Protein AF-A0A0L0VU69-F1 (afdb_monomer_lite)

Secondary structure (DSSP, 8-state):
---TTTTGGGHHHHHHHHHT---HHHHHHHHHSHHHHGGGS-HHHIIIIIHHHHHGGGG-SSHHHHHHHHHHHHHHHHHH-

Organism: NCBI:txid1165861

pLDDT: mean 85.25, std 14.08, range [46.0, 96.69]

InterPro domains:
  IPR011989 Armadillo-like helical [G3DSA:1.25.10.10] (6-81)
  IPR016024 Armadillo-type fold [SSF48371] (13-78)
  IPR051177 Catalytically Inactive Kinase-Related Protein [PTHR12984] (8-80)

Foldseek 3Di:
DDDPCVCLPCVLVVVLVQLPDPDQVSLLVCLVCCVVCVVVHALCSCQPRNVVSLVVQCPDPDPSSNVSSVVSCVSCVVSND

Structure (mmCIF, N/CA/C/O backbone):
data_AF-A0A0L0VU69-F1
#
_entry.id   AF-A0A0L0VU69-F1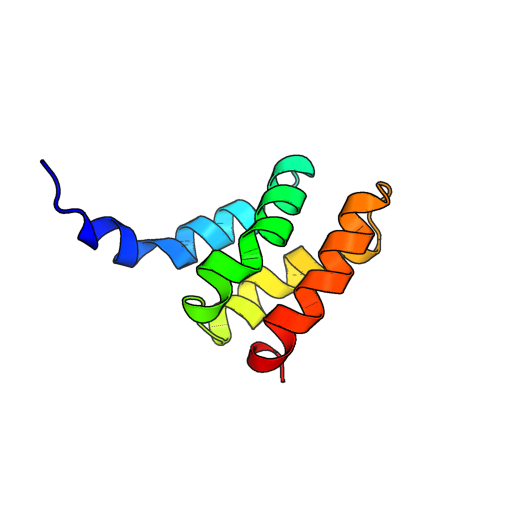
#
loop_
_atom_site.group_PDB
_atom_site.id
_atom_site.type_symbol
_atom_site.label_atom_id
_atom_site.label_alt_id
_atom_site.label_comp_id
_atom_site.label_asym_id
_atom_site.label_entity_id
_atom_site.label_seq_id
_atom_site.pdbx_PDB_ins_code
_atom_site.Cartn_x
_atom_site.Cartn_y
_atom_site.Cartn_z
_atom_site.occupancy
_atom_site.B_iso_or_equiv
_atom_site.auth_seq_id
_atom_site.auth_comp_id
_atom_site.auth_asym_id
_atom_site.auth_atom_id
_atom_site.pdbx_PDB_model_num
ATOM 1 N N . MET A 1 1 ? 10.594 10.906 29.299 1.00 46.00 1 MET A N 1
ATOM 2 C CA . MET A 1 1 ? 10.181 9.697 28.557 1.00 46.00 1 MET A CA 1
ATOM 3 C C . MET A 1 1 ? 8.733 9.908 28.157 1.00 46.00 1 MET A C 1
ATOM 5 O O . MET A 1 1 ? 7.888 9.885 29.039 1.00 46.00 1 MET A O 1
ATOM 9 N N . ALA A 1 2 ? 8.472 10.252 26.895 1.00 48.81 2 ALA A N 1
ATOM 10 C CA . ALA A 1 2 ? 7.105 10.444 26.408 1.00 48.81 2 ALA A CA 1
ATOM 11 C C . ALA A 1 2 ? 6.358 9.094 26.423 1.00 48.81 2 ALA A C 1
ATOM 13 O O . ALA A 1 2 ? 6.977 8.071 26.105 1.00 48.81 2 ALA A O 1
ATOM 14 N N . PRO A 1 3 ? 5.093 9.045 26.868 1.00 46.06 3 PRO A N 1
ATOM 15 C CA . PRO A 1 3 ? 4.349 7.804 26.984 1.00 46.06 3 PRO A CA 1
ATOM 16 C C . PRO A 1 3 ? 4.021 7.189 25.612 1.00 46.06 3 PRO A C 1
ATOM 18 O O . PRO A 1 3 ? 3.698 7.866 24.643 1.00 46.06 3 PRO A O 1
ATOM 21 N N . VAL A 1 4 ? 4.072 5.857 25.558 1.00 56.50 4 VAL A N 1
ATOM 22 C CA . VAL A 1 4 ? 3.969 5.008 24.351 1.00 56.50 4 VAL A CA 1
ATOM 23 C C . VAL A 1 4 ? 2.645 5.183 23.576 1.00 56.50 4 VAL A C 1
ATOM 25 O O . VAL A 1 4 ? 2.529 4.753 22.432 1.00 56.50 4 VAL A O 1
ATOM 28 N N . TRP A 1 5 ? 1.644 5.842 24.167 1.00 52.03 5 TRP A N 1
ATOM 29 C CA . TRP A 1 5 ? 0.327 6.045 23.560 1.00 52.03 5 TRP A CA 1
ATOM 30 C C . TRP A 1 5 ? 0.217 7.317 22.703 1.00 52.03 5 TRP A C 1
ATOM 32 O O . TRP A 1 5 ? -0.662 7.378 21.846 1.00 52.03 5 TRP A O 1
ATOM 42 N N . GLU A 1 6 ? 1.124 8.294 22.836 1.00 49.62 6 GLU A N 1
ATOM 43 C CA . GLU A 1 6 ? 1.142 9.485 21.962 1.00 49.62 6 GLU A CA 1
ATOM 44 C C . GLU A 1 6 ? 1.410 9.132 20.494 1.00 49.62 6 GLU A C 1
ATOM 46 O O . GLU A 1 6 ? 1.038 9.881 19.590 1.00 49.62 6 GLU A O 1
ATOM 51 N N . CYS A 1 7 ? 1.975 7.947 20.240 1.00 51.47 7 CYS A N 1
ATOM 52 C CA . CYS A 1 7 ? 2.133 7.422 18.895 1.00 51.47 7 CYS A CA 1
ATOM 53 C C . CYS A 1 7 ? 0.790 7.195 18.196 1.00 51.47 7 CYS A C 1
ATOM 55 O O . CYS A 1 7 ? 0.740 7.409 16.994 1.00 51.47 7 CYS A O 1
ATOM 57 N N . GLN A 1 8 ? -0.291 6.825 18.899 1.00 50.66 8 GLN A N 1
ATOM 58 C CA . GLN A 1 8 ? -1.572 6.467 18.268 1.00 50.66 8 GLN A CA 1
ATOM 59 C C . GLN A 1 8 ? -2.313 7.660 17.656 1.00 50.66 8 GLN A C 1
ATOM 61 O O . GLN A 1 8 ? -3.018 7.488 16.664 1.00 50.66 8 GLN A O 1
ATOM 66 N N . ALA A 1 9 ? -2.124 8.868 18.192 1.00 49.75 9 ALA A N 1
ATOM 67 C CA . ALA A 1 9 ? -2.915 10.034 17.801 1.00 49.75 9 ALA A CA 1
ATOM 68 C C . ALA A 1 9 ? -2.643 10.520 16.360 1.00 49.75 9 ALA A C 1
ATOM 70 O O . ALA A 1 9 ? -3.530 11.103 15.747 1.00 49.75 9 ALA A O 1
ATOM 71 N N . ASN A 1 10 ? -1.457 10.241 15.796 1.00 58.88 10 ASN A N 1
ATOM 72 C CA . ASN A 1 10 ? -1.014 10.795 14.503 1.00 58.88 10 ASN A CA 1
ATOM 73 C C . ASN A 1 10 ? -0.554 9.736 13.473 1.00 58.88 10 ASN A C 1
ATOM 75 O O . ASN A 1 10 ? -0.012 10.088 12.417 1.00 58.88 10 ASN A O 1
ATOM 79 N N . ILE A 1 11 ? -0.745 8.438 13.754 1.00 63.97 11 ILE A N 1
ATOM 80 C CA . ILE A 1 11 ? -0.410 7.338 12.824 1.00 63.97 11 ILE A CA 1
ATOM 81 C C . ILE A 1 11 ? -1.102 7.497 11.463 1.00 63.97 11 ILE A C 1
ATOM 83 O O . ILE A 1 11 ? -0.395 7.447 10.453 1.00 63.97 11 ILE A O 1
ATOM 87 N N . PRO A 1 12 ? -2.433 7.717 11.381 1.00 73.00 12 PRO A N 1
ATOM 88 C CA . PRO A 1 12 ? -3.106 7.774 10.084 1.00 73.00 12 PRO A CA 1
ATOM 89 C C . PRO A 1 12 ? -2.596 8.935 9.224 1.00 73.00 12 PRO A C 1
ATOM 91 O O . PRO A 1 12 ? -2.371 8.766 8.028 1.00 73.00 12 PRO A O 1
ATOM 94 N N . GLU A 1 13 ? -2.320 10.091 9.827 1.00 79.19 13 GLU A N 1
ATOM 95 C CA . GLU A 1 13 ? -1.835 11.269 9.104 1.00 79.19 13 GLU A CA 1
ATOM 96 C C . GLU A 1 13 ? -0.402 11.088 8.576 1.00 79.19 13 GLU A C 1
ATOM 98 O O . GLU A 1 13 ? -0.069 11.512 7.466 1.00 79.19 13 GLU A O 1
ATOM 103 N N . SER A 1 14 ? 0.445 10.403 9.346 1.00 84.38 14 SER A N 1
ATOM 104 C CA . SER A 1 14 ? 1.808 10.058 8.933 1.00 84.38 14 SER A CA 1
ATOM 105 C C . SER A 1 14 ? 1.804 9.013 7.816 1.00 84.38 14 SER A C 1
ATOM 107 O O . SER A 1 14 ? 2.509 9.179 6.822 1.00 84.38 14 SER A O 1
ATOM 109 N N . LEU A 1 15 ? 0.960 7.981 7.919 1.00 85.88 15 LEU A N 1
ATOM 110 C CA . LEU A 1 15 ? 0.800 6.963 6.878 1.00 85.88 15 LEU A CA 1
ATOM 111 C C . LEU A 1 15 ? 0.319 7.568 5.560 1.00 85.88 15 LEU A C 1
ATOM 113 O O . LEU A 1 15 ? 0.866 7.236 4.513 1.00 85.88 15 LEU A O 1
ATOM 117 N N . VAL A 1 16 ? -0.635 8.501 5.597 1.00 86.56 16 VAL A N 1
ATOM 118 C CA . VAL A 1 16 ? -1.101 9.215 4.397 1.00 86.56 16 VAL A CA 1
ATOM 119 C C . VAL A 1 16 ? 0.053 9.916 3.677 1.00 86.56 16 VAL A C 1
ATOM 121 O O . VAL A 1 16 ? 0.176 9.800 2.457 1.00 86.56 16 VAL A O 1
ATOM 124 N N . LYS A 1 17 ? 0.934 10.601 4.417 1.00 88.69 17 LYS A N 1
ATOM 125 C CA . LYS A 1 17 ? 2.111 11.268 3.834 1.00 88.69 17 LYS A CA 1
ATOM 126 C C . LYS A 1 17 ? 3.078 10.267 3.202 1.00 88.69 17 LYS A C 1
ATOM 128 O O . LYS A 1 17 ? 3.614 10.537 2.132 1.00 88.69 17 LYS A O 1
ATOM 133 N N . ILE A 1 18 ? 3.280 9.111 3.833 1.00 89.44 18 ILE A N 1
ATOM 134 C CA . ILE A 1 18 ? 4.177 8.068 3.317 1.00 89.44 18 ILE A CA 1
ATOM 135 C C . ILE A 1 18 ? 3.569 7.403 2.069 1.00 89.44 18 ILE A C 1
ATOM 137 O O . ILE A 1 18 ? 4.287 7.184 1.097 1.00 89.44 18 ILE A O 1
ATOM 141 N N . PHE A 1 19 ? 2.253 7.165 2.031 1.00 88.50 19 PHE A N 1
ATOM 142 C CA . PHE A 1 19 ? 1.553 6.656 0.840 1.00 88.50 19 PHE A CA 1
ATOM 143 C C . PHE A 1 19 ? 1.628 7.612 -0.357 1.00 88.50 19 PHE A C 1
ATOM 145 O O . PHE A 1 19 ? 1.661 7.155 -1.500 1.00 88.50 19 PHE A O 1
ATOM 152 N N . ALA A 1 20 ? 1.689 8.921 -0.104 1.00 88.12 20 ALA A N 1
ATOM 153 C CA . ALA A 1 20 ? 1.890 9.936 -1.136 1.00 88.12 20 ALA A CA 1
ATOM 154 C C . ALA A 1 20 ? 3.334 9.981 -1.677 1.00 88.12 20 ALA A C 1
ATOM 156 O O . ALA A 1 20 ? 3.593 10.652 -2.678 1.00 88.12 20 ALA A O 1
ATOM 157 N N . SER A 1 21 ? 4.284 9.279 -1.047 1.00 89.31 21 SER A N 1
ATOM 158 C CA . SER A 1 21 ? 5.661 9.206 -1.535 1.00 89.31 21 SER A CA 1
ATOM 159 C C . SER A 1 21 ? 5.729 8.493 -2.895 1.00 89.31 21 SER A C 1
ATOM 161 O O . SER A 1 21 ? 5.096 7.446 -3.085 1.00 89.31 21 SER A O 1
ATOM 163 N N . PRO A 1 22 ? 6.525 8.998 -3.857 1.00 86.31 22 PRO A N 1
ATOM 164 C CA . PRO A 1 22 ? 6.757 8.316 -5.128 1.00 86.31 22 PRO A CA 1
ATOM 165 C C . PRO A 1 22 ? 7.714 7.116 -5.002 1.00 86.31 22 PRO A C 1
ATOM 167 O O . PRO A 1 22 ? 7.894 6.381 -5.973 1.00 86.31 22 PRO A O 1
ATOM 170 N N . ASP A 1 23 ? 8.325 6.895 -3.835 1.00 92.88 23 ASP A N 1
ATOM 171 C CA . ASP A 1 23 ? 9.280 5.808 -3.623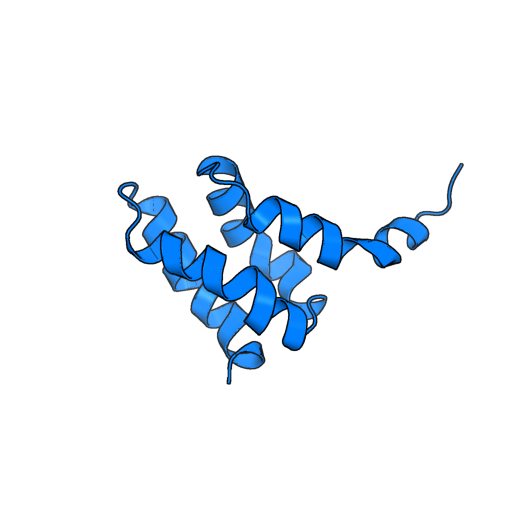 1.00 92.88 23 ASP A CA 1
ATOM 172 C C . ASP A 1 23 ? 8.605 4.427 -3.713 1.00 92.88 23 ASP A C 1
ATOM 174 O O . ASP A 1 23 ? 7.638 4.109 -3.014 1.00 92.88 23 ASP A O 1
ATOM 178 N N . ARG A 1 24 ? 9.134 3.591 -4.610 1.00 91.75 24 ARG A N 1
ATOM 179 C CA . ARG A 1 24 ? 8.599 2.260 -4.912 1.00 91.75 24 ARG A CA 1
ATOM 180 C C . ARG A 1 24 ? 8.849 1.245 -3.803 1.00 91.75 24 ARG A C 1
ATOM 182 O O . ARG A 1 24 ? 7.977 0.418 -3.550 1.00 91.75 24 ARG A O 1
ATOM 189 N N . ALA A 1 25 ? 10.009 1.302 -3.151 1.00 92.56 25 ALA A N 1
ATOM 190 C CA . ALA A 1 25 ? 10.342 0.396 -2.059 1.00 92.56 25 ALA A CA 1
ATOM 191 C C . ALA A 1 25 ? 9.467 0.696 -0.840 1.00 92.56 25 ALA A C 1
ATOM 193 O O . ALA A 1 25 ? 8.931 -0.220 -0.223 1.00 92.56 25 ALA A O 1
ATOM 194 N N . ILE A 1 26 ? 9.236 1.979 -0.552 1.00 92.19 26 ILE A N 1
ATOM 195 C CA . ILE A 1 26 ? 8.311 2.404 0.502 1.00 92.19 26 ILE A CA 1
ATOM 196 C C . ILE A 1 26 ? 6.892 1.912 0.208 1.00 92.19 26 ILE A C 1
ATOM 198 O O . ILE A 1 26 ? 6.255 1.336 1.088 1.00 92.19 26 ILE A O 1
ATOM 202 N N . ARG A 1 27 ? 6.400 2.094 -1.025 1.00 92.06 27 ARG A N 1
ATOM 203 C CA . ARG A 1 27 ? 5.066 1.617 -1.424 1.00 92.06 27 ARG A CA 1
ATOM 204 C C . ARG A 1 27 ? 4.929 0.112 -1.230 1.00 92.06 27 ARG A C 1
ATOM 206 O O . ARG A 1 27 ? 3.942 -0.327 -0.653 1.00 92.06 27 ARG A O 1
ATOM 213 N N . LEU A 1 28 ? 5.912 -0.662 -1.685 1.00 94.19 28 LEU A N 1
ATOM 214 C CA . LEU A 1 28 ? 5.908 -2.112 -1.525 1.00 94.19 28 LEU A CA 1
ATOM 215 C C . LEU A 1 28 ? 5.841 -2.506 -0.044 1.00 94.19 28 LEU A C 1
ATOM 217 O O . LEU A 1 28 ? 4.930 -3.233 0.341 1.00 94.19 28 LEU A O 1
ATOM 221 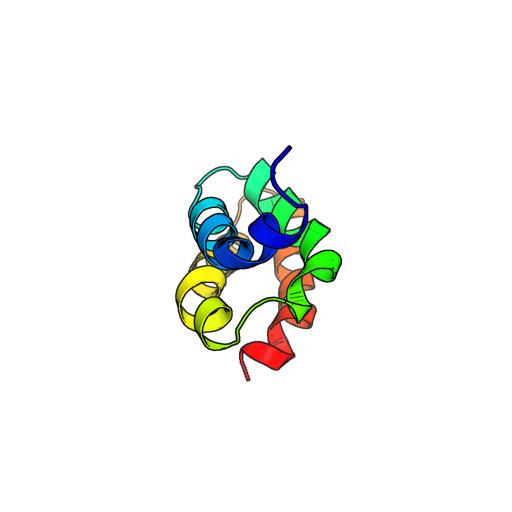N N . SER A 1 29 ? 6.715 -1.940 0.793 1.00 94.44 29 SER A N 1
ATOM 222 C CA . SER A 1 29 ? 6.722 -2.191 2.239 1.00 94.44 29 SER A CA 1
ATOM 223 C C . SER A 1 29 ? 5.389 -1.834 2.900 1.00 94.44 29 SER A C 1
ATOM 225 O O . SER A 1 29 ? 4.892 -2.578 3.740 1.00 94.44 29 SER A O 1
ATOM 227 N N . LEU A 1 30 ? 4.767 -0.716 2.511 1.00 93.38 30 LEU A N 1
ATOM 228 C CA . LEU A 1 30 ? 3.452 -0.329 3.025 1.00 93.38 30 LEU A CA 1
ATOM 229 C C . LEU A 1 30 ? 2.364 -1.341 2.653 1.00 93.38 30 LEU A C 1
ATOM 231 O O . LEU A 1 30 ? 1.520 -1.650 3.494 1.00 93.38 30 LEU A O 1
ATOM 235 N N . LEU A 1 31 ? 2.373 -1.848 1.418 1.00 94.25 31 LEU A N 1
ATOM 236 C CA . LEU A 1 31 ? 1.402 -2.835 0.942 1.00 94.25 31 LEU A CA 1
ATOM 237 C C . LEU A 1 31 ? 1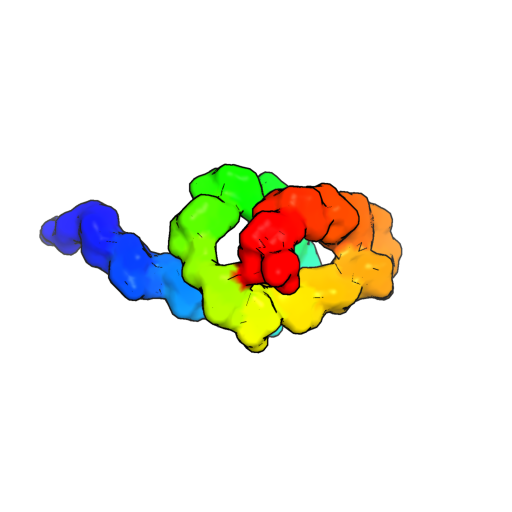.599 -4.203 1.614 1.00 94.25 31 LEU A C 1
ATOM 239 O O . LEU A 1 31 ? 0.616 -4.851 1.962 1.00 94.25 31 LEU A O 1
ATOM 243 N N . GLU A 1 32 ? 2.842 -4.627 1.839 1.00 94.25 32 GLU A N 1
ATOM 244 C CA . GLU A 1 32 ? 3.164 -5.887 2.523 1.00 94.25 32 GLU A CA 1
ATOM 245 C C . GLU A 1 32 ? 2.804 -5.857 4.012 1.00 94.25 32 GLU A C 1
ATOM 247 O O . GLU A 1 32 ? 2.301 -6.840 4.554 1.00 94.25 32 GLU A O 1
ATOM 252 N N . LEU A 1 33 ? 3.018 -4.716 4.673 1.00 93.44 33 LEU A N 1
ATOM 253 C CA . LEU A 1 33 ? 2.702 -4.527 6.090 1.00 93.44 33 LEU A CA 1
ATOM 254 C C . LEU A 1 33 ? 1.230 -4.179 6.339 1.00 93.44 33 LEU A C 1
ATOM 256 O O . LEU A 1 33 ? 0.812 -4.116 7.494 1.00 93.44 33 LEU A O 1
ATOM 260 N N . LEU A 1 34 ? 0.434 -3.981 5.285 1.00 92.00 34 LEU A N 1
ATOM 261 C CA . LEU A 1 34 ? -0.969 -3.575 5.367 1.00 92.00 34 LEU A CA 1
ATOM 262 C C . LEU A 1 34 ? -1.820 -4.417 6.340 1.00 92.00 34 LEU A C 1
ATOM 264 O O . LEU A 1 34 ? -2.559 -3.808 7.114 1.00 92.00 34 LEU A O 1
ATOM 268 N N . PRO A 1 35 ? -1.698 -5.763 6.415 1.00 91.69 35 PRO A N 1
ATOM 269 C CA . PRO A 1 35 ? -2.443 -6.567 7.390 1.00 91.69 35 PRO A CA 1
ATOM 270 C C . PRO A 1 35 ? -2.228 -6.165 8.855 1.00 91.69 35 PRO A C 1
ATOM 272 O O . PRO A 1 35 ? -3.080 -6.445 9.688 1.00 91.69 35 PRO A O 1
ATOM 275 N N . GLN A 1 36 ? -1.100 -5.529 9.190 1.00 90.62 36 GLN A N 1
ATOM 276 C CA . GLN A 1 36 ? -0.763 -5.174 10.573 1.00 90.62 36 GLN A CA 1
ATOM 277 C C . GLN A 1 36 ? -1.478 -3.915 11.060 1.00 90.62 36 GLN A C 1
ATOM 279 O O . GLN A 1 36 ? -1.600 -3.710 12.264 1.00 90.62 36 GLN A O 1
ATOM 284 N N . TYR A 1 37 ? -1.907 -3.046 10.143 1.00 88.75 37 TYR A N 1
ATOM 285 C CA . TYR A 1 37 ? -2.457 -1.740 10.500 1.00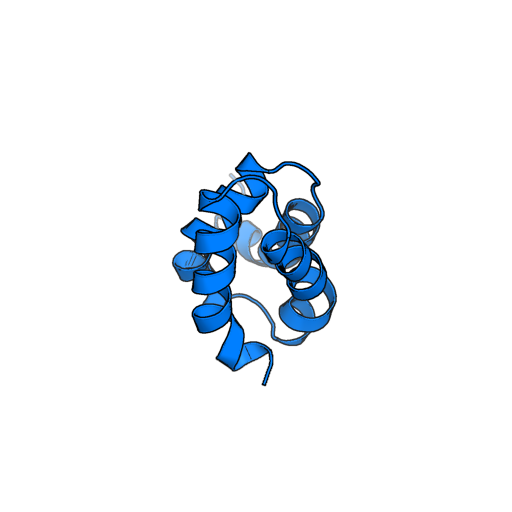 88.75 37 TYR A CA 1
ATOM 286 C C . TYR A 1 37 ? -3.762 -1.396 9.789 1.00 88.75 37 TYR A C 1
ATOM 288 O O . TYR A 1 37 ? -4.367 -0.377 10.121 1.00 88.75 37 TYR A O 1
ATOM 296 N N . VAL A 1 38 ? -4.223 -2.222 8.842 1.00 88.50 38 VAL A N 1
ATOM 297 C CA . VAL A 1 38 ? -5.433 -1.944 8.059 1.00 88.50 38 VAL A CA 1
ATOM 298 C C . VAL A 1 38 ? -6.636 -1.683 8.952 1.00 88.50 38 VAL A C 1
ATOM 300 O O . VAL A 1 38 ? -7.365 -0.735 8.681 1.00 88.50 38 VAL A O 1
ATOM 303 N N . ASP A 1 39 ? -6.803 -2.421 10.052 1.00 88.12 39 ASP A N 1
ATOM 304 C CA . ASP A 1 39 ? -7.937 -2.280 10.972 1.00 88.12 39 ASP A CA 1
ATOM 305 C C . ASP A 1 39 ? -7.968 -0.926 11.688 1.00 88.12 39 ASP A C 1
ATOM 307 O O . ASP A 1 39 ? -9.048 -0.400 11.944 1.00 88.12 39 ASP A O 1
ATOM 311 N N . HIS A 1 40 ? -6.805 -0.306 11.897 1.00 86.81 40 HIS A N 1
ATOM 312 C CA . HIS A 1 40 ? -6.662 0.999 12.546 1.00 86.81 40 HIS A CA 1
ATOM 313 C C . HIS A 1 40 ? -6.904 2.193 11.612 1.00 86.81 40 HIS A C 1
ATOM 315 O O . HIS A 1 40 ? -6.879 3.336 12.064 1.00 86.81 40 HIS A O 1
ATOM 321 N N . LEU A 1 41 ? -7.107 1.960 10.312 1.00 86.19 41 LEU A N 1
ATOM 322 C CA . LEU A 1 41 ? -7.357 3.033 9.351 1.00 86.19 41 LEU A CA 1
ATOM 323 C C . LEU A 1 41 ? -8.837 3.408 9.285 1.00 86.19 41 LEU A C 1
ATOM 325 O O . LEU A 1 41 ? -9.690 2.558 9.035 1.00 86.19 41 LEU A O 1
ATOM 329 N N . ASP A 1 42 ? -9.150 4.692 9.381 1.00 88.06 42 ASP A N 1
ATOM 330 C CA . ASP A 1 42 ? -10.516 5.148 9.146 1.00 88.06 42 ASP A CA 1
ATOM 331 C C . ASP A 1 42 ? -10.921 5.002 7.680 1.00 88.06 42 ASP A C 1
ATOM 333 O O . ASP A 1 42 ? -10.138 5.234 6.755 1.00 88.06 42 ASP A O 1
ATOM 337 N N . ARG A 1 43 ? -12.192 4.659 7.463 1.00 89.38 43 ARG A N 1
ATOM 338 C CA . ARG A 1 43 ? -12.775 4.484 6.129 1.00 89.38 43 ARG A CA 1
ATOM 339 C C . ARG A 1 43 ? -12.585 5.716 5.240 1.00 89.38 43 ARG A C 1
ATOM 341 O O . ARG A 1 43 ? -12.155 5.579 4.098 1.00 89.38 43 ARG A O 1
ATOM 348 N N . SER A 1 44 ? -12.879 6.904 5.767 1.00 88.25 44 SER A N 1
ATOM 349 C CA . SER A 1 44 ? -12.727 8.173 5.041 1.00 88.25 44 SER A CA 1
ATOM 350 C C . SER A 1 44 ? -11.278 8.405 4.616 1.00 88.25 44 SER A C 1
ATOM 352 O O . SER A 1 44 ? -11.014 8.722 3.461 1.00 88.25 44 SER A O 1
ATOM 354 N N . VAL A 1 45 ? -10.322 8.149 5.513 1.00 88.81 45 VAL A N 1
ATOM 355 C CA . VAL A 1 45 ? -8.887 8.280 5.232 1.00 88.81 45 VAL A CA 1
ATOM 356 C C . VAL A 1 45 ? -8.449 7.299 4.144 1.00 88.81 45 VAL A C 1
ATOM 358 O O . VAL A 1 45 ? -7.730 7.685 3.218 1.00 88.81 45 VAL A O 1
ATOM 361 N N . VAL A 1 46 ? -8.904 6.045 4.215 1.00 91.00 46 VAL A N 1
ATOM 362 C CA . VAL A 1 46 ? -8.598 5.037 3.193 1.00 91.00 46 VAL A CA 1
ATOM 363 C C . VAL A 1 46 ? -9.101 5.489 1.828 1.00 91.00 46 VAL A C 1
ATOM 365 O O . VAL A 1 46 ? -8.312 5.542 0.889 1.00 91.00 46 VAL A O 1
ATOM 368 N N . VAL A 1 47 ? -10.377 5.853 1.720 1.00 90.81 47 VAL A N 1
ATOM 369 C CA . VAL A 1 47 ? -11.014 6.199 0.442 1.00 90.81 47 VAL A CA 1
ATOM 370 C C . VAL A 1 47 ? -10.446 7.492 -0.146 1.00 90.81 47 VAL A C 1
ATOM 372 O O . VAL A 1 47 ? -10.132 7.541 -1.333 1.00 90.81 47 VAL A O 1
ATOM 375 N N . GLU A 1 48 ? -10.279 8.535 0.666 1.00 90.06 48 GLU A N 1
ATOM 376 C CA . GLU A 1 48 ? -9.920 9.867 0.169 1.00 90.06 48 GLU A CA 1
ATOM 377 C C . GLU A 1 48 ? -8.417 10.068 -0.024 1.00 90.06 48 GLU A C 1
ATOM 379 O O . GLU A 1 48 ? -8.007 10.871 -0.864 1.00 90.06 48 GLU A O 1
ATOM 384 N N . LYS A 1 49 ? -7.580 9.400 0.780 1.00 89.31 49 LYS A N 1
ATOM 385 C CA . LYS A 1 49 ? -6.144 9.711 0.863 1.00 89.31 49 LYS A CA 1
ATOM 386 C C . LYS A 1 49 ? -5.244 8.550 0.463 1.00 89.31 49 LYS A C 1
ATOM 388 O O . LYS A 1 49 ? -4.217 8.776 -0.170 1.00 89.31 49 LYS A O 1
ATOM 393 N N . ILE A 1 50 ? -5.596 7.318 0.821 1.00 91.06 50 ILE A N 1
ATOM 394 C CA . ILE A 1 50 ? -4.734 6.148 0.578 1.00 91.06 50 ILE A CA 1
ATOM 395 C C . ILE A 1 50 ? -5.064 5.504 -0.769 1.00 91.06 50 ILE A C 1
ATOM 397 O O . ILE A 1 50 ? -4.162 5.241 -1.563 1.00 91.06 50 ILE A O 1
ATOM 401 N N . TRP A 1 51 ? -6.348 5.303 -1.065 1.00 91.62 51 TRP A N 1
ATOM 402 C CA . TRP A 1 51 ? -6.816 4.597 -2.255 1.00 91.62 51 TRP A CA 1
ATOM 403 C C . TRP A 1 51 ? -6.279 5.181 -3.570 1.00 91.62 51 TRP A C 1
ATOM 405 O O . TRP A 1 51 ? -5.739 4.404 -4.359 1.00 91.62 51 TRP A O 1
ATOM 415 N N . PRO A 1 52 ? -6.276 6.514 -3.800 1.00 92.12 52 PRO A N 1
ATOM 416 C CA . PRO A 1 52 ? -5.704 7.086 -5.022 1.00 92.12 52 PRO A CA 1
ATOM 417 C C . PRO A 1 52 ? -4.228 6.715 -5.232 1.00 92.12 52 PRO A C 1
ATOM 419 O O . PRO A 1 52 ? -3.797 6.483 -6.359 1.00 92.12 52 PRO A O 1
ATOM 422 N N . ASN A 1 53 ? -3.461 6.600 -4.143 1.00 91.38 53 ASN A N 1
ATOM 423 C CA . ASN A 1 53 ? -2.046 6.238 -4.187 1.00 91.38 53 ASN A CA 1
ATOM 424 C C . ASN A 1 53 ? -1.835 4.737 -4.434 1.00 91.38 53 ASN A C 1
ATOM 426 O O . ASN A 1 53 ? -0.865 4.354 -5.092 1.00 91.38 53 ASN A O 1
ATOM 430 N N . VAL A 1 54 ? -2.744 3.886 -3.949 1.00 92.50 54 VAL A N 1
ATOM 431 C CA . VAL A 1 54 ? -2.725 2.435 -4.198 1.00 92.50 54 VAL A CA 1
ATOM 432 C C . VAL A 1 54 ? -3.035 2.133 -5.664 1.00 92.50 54 VAL A C 1
ATOM 434 O O . VAL A 1 54 ? -2.351 1.307 -6.263 1.00 92.50 54 VAL A O 1
ATOM 437 N N . LEU A 1 55 ? -3.986 2.850 -6.277 1.00 92.75 55 LEU A N 1
ATOM 438 C CA . LEU A 1 55 ? -4.372 2.648 -7.682 1.00 92.75 55 LEU A CA 1
ATOM 439 C C . LEU A 1 55 ? -3.189 2.771 -8.658 1.00 92.75 55 LEU A C 1
ATOM 441 O O . LEU A 1 55 ? -3.143 2.073 -9.669 1.00 92.75 55 LEU A O 1
ATOM 445 N N . THR A 1 56 ? -2.199 3.610 -8.345 1.00 91.44 56 THR A N 1
ATOM 446 C CA . THR A 1 56 ? -0.999 3.769 -9.186 1.00 91.44 56 THR A CA 1
ATOM 447 C C . THR A 1 56 ? -0.134 2.503 -9.260 1.00 91.44 56 THR A C 1
ATOM 449 O O . THR A 1 56 ? 0.574 2.298 -10.245 1.00 91.44 56 THR A O 1
ATOM 452 N N . GLY A 1 57 ? -0.225 1.617 -8.259 1.00 91.75 57 GLY A N 1
ATOM 453 C CA . GLY A 1 57 ? 0.542 0.374 -8.187 1.00 91.75 57 GLY A CA 1
ATOM 454 C C . GLY A 1 57 ? 0.120 -0.685 -9.210 1.00 91.75 57 GLY A C 1
ATOM 455 O O . GLY A 1 57 ? 0.929 -1.540 -9.565 1.00 91.75 57 GLY A O 1
ATOM 456 N N . PHE A 1 58 ? -1.102 -0.612 -9.754 1.00 93.69 58 PHE A N 1
ATOM 457 C CA . PHE A 1 58 ? -1.567 -1.565 -10.773 1.00 93.69 58 PHE A CA 1
ATOM 458 C C . PHE A 1 58 ? -0.813 -1.438 -12.094 1.00 93.69 58 PHE A C 1
ATOM 460 O O . PHE A 1 58 ? -0.618 -2.429 -12.797 1.00 93.69 58 PHE A O 1
ATOM 467 N N . THR A 1 59 ? -0.375 -0.225 -12.424 1.00 94.06 59 THR A N 1
ATOM 468 C CA . THR A 1 59 ? 0.358 0.082 -13.655 1.00 94.06 59 THR A CA 1
ATOM 469 C C . THR A 1 59 ? 1.866 0.181 -13.429 1.00 94.06 59 THR A C 1
ATOM 471 O O . THR A 1 59 ? 2.577 0.685 -14.296 1.00 94.06 59 THR A O 1
ATOM 474 N N . ASP A 1 60 ? 2.377 -0.265 -12.274 1.00 93.75 60 ASP A N 1
ATOM 475 C CA . ASP A 1 60 ? 3.813 -0.210 -11.995 1.00 93.75 60 ASP A CA 1
ATOM 476 C C . ASP A 1 60 ? 4.594 -1.156 -12.926 1.00 93.75 60 ASP A C 1
ATOM 478 O O . ASP A 1 60 ? 4.139 -2.248 -13.290 1.00 93.75 60 ASP A O 1
ATOM 482 N N . THR A 1 61 ? 5.797 -0.742 -13.322 1.00 94.19 61 THR A N 1
ATOM 483 C CA . THR A 1 61 ? 6.676 -1.530 -14.192 1.00 94.19 61 THR A CA 1
ATOM 484 C C . THR A 1 61 ? 7.208 -2.772 -13.479 1.00 94.19 61 THR A C 1
ATOM 486 O O . THR A 1 61 ? 7.408 -3.811 -14.115 1.00 94.19 61 THR A O 1
ATOM 489 N N . VAL A 1 62 ? 7.369 -2.713 -12.155 1.00 94.56 62 VAL A N 1
ATOM 490 C CA . VAL A 1 62 ? 7.903 -3.798 -11.333 1.00 94.56 62 VAL A CA 1
ATOM 491 C C . VAL A 1 62 ? 6.798 -4.820 -10.998 1.00 94.56 62 VAL A C 1
ATOM 493 O O . VAL A 1 62 ? 5.814 -4.467 -10.345 1.00 94.56 62 VAL A O 1
ATOM 496 N N . PRO A 1 63 ? 6.947 -6.111 -11.369 1.00 94.94 63 PRO A N 1
ATOM 497 C CA . PRO A 1 63 ? 5.909 -7.126 -11.152 1.00 94.94 63 PRO A CA 1
ATOM 498 C C . PRO A 1 63 ? 5.501 -7.334 -9.692 1.00 94.94 63 PRO A C 1
ATOM 500 O O . PRO A 1 63 ? 4.311 -7.467 -9.416 1.00 94.94 63 PRO A O 1
ATOM 503 N N . ILE A 1 64 ? 6.462 -7.314 -8.762 1.00 96.00 64 ILE A N 1
ATOM 504 C CA . ILE A 1 64 ? 6.182 -7.546 -7.337 1.00 96.00 64 ILE A CA 1
ATOM 505 C C . ILE A 1 64 ? 5.285 -6.453 -6.738 1.00 96.00 64 ILE A C 1
ATOM 507 O O . ILE A 1 64 ? 4.422 -6.742 -5.914 1.00 96.00 64 ILE A O 1
ATOM 511 N N . ILE A 1 65 ? 5.407 -5.209 -7.216 1.00 94.94 65 ILE A N 1
ATOM 512 C CA . ILE A 1 65 ? 4.558 -4.098 -6.770 1.00 94.94 65 ILE A CA 1
ATOM 513 C C . ILE A 1 65 ? 3.128 -4.307 -7.262 1.00 94.94 65 ILE A C 1
ATOM 515 O O . ILE A 1 65 ? 2.187 -4.129 -6.489 1.00 94.94 65 ILE A O 1
ATOM 519 N N . ARG A 1 66 ? 2.947 -4.753 -8.512 1.00 96.69 66 ARG A N 1
ATOM 520 C CA . ARG A 1 66 ? 1.612 -5.073 -9.040 1.00 96.69 66 ARG A CA 1
ATOM 521 C C . ARG A 1 66 ? 0.951 -6.195 -8.243 1.00 96.69 66 ARG A C 1
ATOM 523 O O . ARG A 1 66 ? -0.217 -6.078 -7.888 1.00 96.69 66 ARG A O 1
ATOM 530 N N . GLU A 1 67 ? 1.694 -7.249 -7.916 1.00 96.12 67 GLU A N 1
ATOM 531 C CA . GLU A 1 67 ? 1.188 -8.360 -7.105 1.00 96.12 67 GLU A CA 1
ATOM 532 C C . GLU A 1 67 ? 0.777 -7.903 -5.696 1.00 96.12 67 GLU A C 1
ATOM 534 O O . GLU A 1 67 ? -0.336 -8.195 -5.253 1.00 96.12 67 GLU A O 1
ATOM 539 N N . ALA A 1 68 ? 1.634 -7.141 -5.010 1.00 95.75 68 ALA A N 1
ATOM 540 C CA . ALA A 1 68 ? 1.321 -6.572 -3.699 1.00 95.75 68 ALA A CA 1
ATOM 541 C C . ALA A 1 68 ? 0.092 -5.647 -3.754 1.00 95.75 68 ALA A C 1
ATOM 543 O O . ALA A 1 68 ? -0.752 -5.678 -2.859 1.00 95.75 68 ALA A O 1
ATOM 544 N N . THR A 1 69 ? -0.051 -4.878 -4.837 1.00 95.81 69 THR A N 1
ATOM 545 C CA . THR A 1 69 ? -1.209 -4.002 -5.064 1.00 95.81 69 THR A CA 1
ATOM 546 C C . THR A 1 69 ? -2.498 -4.802 -5.249 1.00 95.81 69 THR A C 1
ATOM 548 O O . THR A 1 69 ? -3.530 -4.431 -4.708 1.00 95.81 69 THR A O 1
ATOM 551 N N . VAL A 1 70 ? -2.471 -5.937 -5.952 1.00 95.69 70 VAL A N 1
ATOM 552 C CA . VAL A 1 70 ? -3.658 -6.804 -6.080 1.00 95.69 70 VAL A CA 1
ATOM 553 C C . VAL A 1 70 ? -4.044 -7.411 -4.728 1.00 95.69 70 VAL A C 1
ATOM 555 O O . VAL A 1 70 ? -5.223 -7.436 -4.378 1.00 95.69 70 VAL A O 1
ATOM 558 N N . LYS A 1 71 ? -3.064 -7.861 -3.936 1.00 94.62 71 LYS A N 1
ATOM 559 C CA . LYS A 1 71 ? -3.313 -8.423 -2.598 1.00 94.62 71 LYS A CA 1
ATOM 560 C C . LYS A 1 71 ? -3.904 -7.389 -1.639 1.00 94.62 71 LYS A C 1
ATOM 562 O O . LYS A 1 71 ? -4.798 -7.726 -0.865 1.00 94.62 71 LYS A O 1
ATOM 567 N N . SER A 1 72 ? -3.452 -6.135 -1.702 1.00 94.62 72 SER A N 1
ATOM 568 C CA . SER A 1 72 ? -3.948 -5.076 -0.818 1.00 94.62 72 SER A CA 1
ATOM 569 C C . SER A 1 72 ? -5.425 -4.747 -1.036 1.00 94.62 72 SER A C 1
ATOM 571 O O . SER A 1 72 ? -6.105 -4.390 -0.076 1.00 94.62 72 SER A O 1
ATOM 573 N N . VAL A 1 73 ? -5.958 -4.930 -2.251 1.00 93.75 73 VAL A N 1
ATOM 574 C CA . VAL A 1 73 ? -7.388 -4.721 -2.548 1.00 93.75 73 VAL A CA 1
ATOM 575 C C . VAL A 1 73 ? -8.274 -5.564 -1.647 1.00 93.75 73 VAL A C 1
ATOM 577 O O . VAL A 1 73 ? -9.258 -5.051 -1.135 1.00 93.75 73 VAL A O 1
ATOM 580 N N . LEU A 1 74 ? -7.928 -6.833 -1.423 1.00 91.94 74 LEU A N 1
ATOM 581 C CA . LEU A 1 74 ? -8.720 -7.735 -0.580 1.00 91.94 74 LEU A CA 1
ATOM 582 C C . LEU A 1 74 ? -8.806 -7.232 0.866 1.00 91.94 74 LEU A C 1
ATOM 584 O O . LEU A 1 74 ? -9.844 -7.370 1.505 1.00 91.94 74 LEU A O 1
ATOM 588 N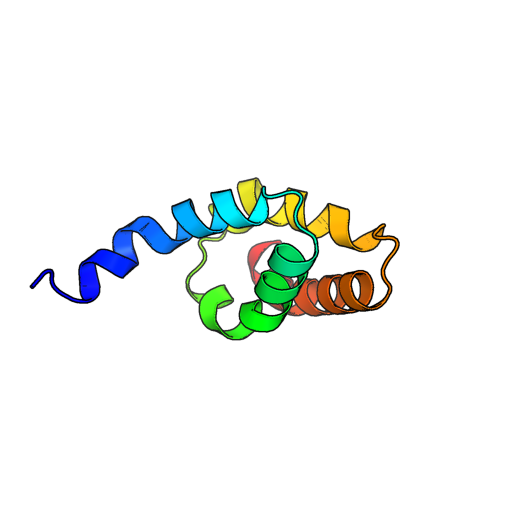 N . LEU A 1 75 ? -7.729 -6.617 1.359 1.00 92.12 75 LEU A N 1
ATOM 589 C CA . LEU A 1 75 ? -7.648 -6.064 2.711 1.00 92.12 75 LEU A CA 1
ATOM 590 C C . LEU A 1 75 ? -8.391 -4.728 2.828 1.00 92.12 75 LEU A C 1
ATOM 592 O O . LEU A 1 75 ? -8.970 -4.423 3.865 1.00 92.12 75 LEU A O 1
ATOM 596 N N . LEU A 1 76 ? -8.384 -3.928 1.760 1.00 91.44 76 LEU A N 1
ATOM 597 C CA . LEU A 1 76 ? -9.038 -2.620 1.718 1.00 91.44 76 LEU A CA 1
ATOM 598 C C . LEU A 1 76 ? -10.511 -2.700 1.306 1.00 91.44 76 LEU A C 1
ATOM 600 O O . LEU A 1 76 ? -11.261 -1.778 1.622 1.00 91.44 76 LEU A O 1
ATOM 604 N N . ALA A 1 77 ? -10.936 -3.788 0.652 1.00 91.06 77 ALA A N 1
ATOM 605 C CA . ALA A 1 77 ? -12.292 -4.001 0.144 1.00 91.06 77 ALA A CA 1
ATOM 606 C C . ALA A 1 77 ? -13.386 -3.650 1.171 1.00 91.06 77 ALA A C 1
ATOM 608 O O . ALA A 1 77 ? -14.249 -2.844 0.824 1.00 91.06 77 ALA A O 1
ATOM 609 N N . PRO A 1 78 ? -13.322 -4.107 2.443 1.00 89.25 78 PRO A N 1
ATOM 610 C CA . PRO A 1 78 ? -14.347 -3.792 3.443 1.00 89.25 78 PRO A CA 1
ATOM 611 C C . PRO A 1 78 ? -14.472 -2.301 3.782 1.00 89.25 78 PRO A C 1
ATOM 613 O O . PRO A 1 78 ? -15.464 -1.884 4.371 1.00 89.25 78 PRO A O 1
ATOM 616 N N . LYS A 1 79 ? -13.453 -1.495 3.462 1.00 84.19 79 LYS A N 1
ATOM 617 C CA . LYS A 1 79 ? -13.428 -0.050 3.721 1.00 84.19 79 LYS A CA 1
ATOM 618 C C . LYS A 1 79 ? -13.817 0.760 2.486 1.00 84.19 79 LYS A C 1
ATOM 620 O O . LYS A 1 79 ? -14.240 1.900 2.629 1.00 84.19 79 LYS A O 1
ATOM 625 N N . VAL A 1 80 ? -13.721 0.200 1.284 1.00 78.12 80 VAL A N 1
ATOM 626 C CA . VAL A 1 80 ? -14.033 0.926 0.038 1.00 78.12 80 VAL A CA 1
ATOM 627 C C . VAL A 1 80 ? -15.422 0.615 -0.534 1.00 78.12 80 VAL A C 1
ATOM 629 O O . VAL A 1 80 ? -15.905 1.397 -1.347 1.00 78.12 80 VAL A O 1
ATOM 632 N N . THR A 1 81 ? -16.078 -0.468 -0.100 1.00 66.75 81 THR A N 1
ATOM 633 C CA . THR A 1 81 ? -17.513 -0.752 -0.340 1.00 66.75 81 THR A CA 1
ATOM 634 C C . THR A 1 81 ? -18.381 -0.145 0.744 1.00 66.75 81 THR A C 1
ATOM 636 O O . THR A 1 81 ? -19.435 0.450 0.440 1.00 66.75 81 THR A O 1
#

Sequence (81 aa):
MAPVWECQANIPESLVKIFASPDRAIRLSLLELLPQYVDHLDRSVVVEKIWPNVLTGFTDTVPIIREATVKSVLLLAPKVT

Radius of gyration: 13.05 Å; chains: 1; bounding box: 28×20×43 Å

=== Feature glossary ===
Key to the feature types in this record:

Secondary structure (8-state, DSSP). Secondary structure is the local, repeating backbone conformation. DSSP classifies it into eight states by reading the hydrogen-bond network: three helix types (H, G, I), two β types (E, B), two non-regular types (T, S), and unstructured coil (-).

Backbone torsions (φ/ψ). Backbone dihedral angles. Every residue except chain termini has a φ (preceding-C → N → Cα → C) and a ψ (N → Cα → C → next-N). They are reported in degrees following the IUPAC sign convention. Secondary structure is essentially a statement about which (φ, ψ) basin each residue occupies.

Predicted aligned error. Predicted Aligned Error (PAE) is an AlphaFold confidence matrix: entry (i, j) is the expected error in the position of residue j, in ångströms, when the prediction is superimposed on the true structure at residue i. Low PAE within a block of residues means that block is internally rigid and well-predicted; high PAE between two blocks means their relative placement is uncertain even if each block individually is confident.

B-factor. B-factor (Debye–Waller factor) reflects atomic displacement in the crystal lattice. It is an experimental observable (units Å²), not a prediction; low values mean the atom is pinned down, high values mean it moves or is heterogeneous across the crystal.

Secondary structure (3-state, P-SEA). Three-state secondary structure (P-SEA) collapses the eight DSSP classes into helix (a), strand (b), and coil (c). P-SEA assigns these from Cα geometry alone — distances and angles — without requiring backbone oxygens, so it works on any Cα trace.

Sequence. Primary structure: the covalent order of the twenty standard amino acids along the backbone. Two proteins with the same sequence will (almost always) fold to the same structure; two with 30% identity often share a fold but not the details.

pLDDT. pLDDT is the predicted lDDT-Cα score: AlphaFold's confidence that the local environment of each residue (all inter-atomic distances within 15 Å) is correctly placed. It is a per-residue number between 0 and 100, with higher meaning more reliable.

InterPro / GO / CATH / organism. Functional annotations link the protein to curated databases. InterPro entries identify conserved domains and families by matching the sequence against member-database signatures (Pfam, PROSITE, CDD, …). Gene Ontology (GO) terms describe molecular function, biological process, and cellular component in a controlled vocabulary. CATH places the structure in a hierarchical fold classification (Class/Architecture/Topology/Homologous-superfamily). The organism is the source species.

Contact-map, Ramachandran, and PAE plots. Three diagnostic plots accompany the record. The Cα contact map visualizes the tertiary structure as a 2D adjacency matrix (8 Å cutoff, sequence-local contacts suppressed). The Ramachandran plot shows the distribution of backbone (φ, ψ) torsions, with points in the α and β basins reflecting secondary structure content. The PAE plot shows AlphaFold's inter-residue confidence as a color matrix.

mmCIF coordinates. The mmCIF table is the protein's shape written out atom by atom. For each backbone N, Cα, C, and carbonyl O, it records an (x, y, z) coordinate triple in Å plus the residue type, chain letter, and residue number.

Radius of gyration, Cα contacts, bounding box. Three whole-structure scalars: the radius of gyration (RMS distance of Cα from centroid, in Å), the count of Cα–Cα contacts (pairs closer than 8 Å and separated by more than four residues in sequence — i.e. tertiary, not local, contacts), and the bounding-box dimensions. Together they distinguish compact globular folds from extended fibres or disordered chains.

Foldseek 3Di. The Foldseek 3Di string encodes local tertiary geometry as a 20-letter alphabet — one character per residue — derived from the relative positions of nearby Cα atoms. Unlike the amino-acid sequence, 3Di is a direct function of the 3D structure, so two proteins with the same fold have similar 3Di strings even at low sequence identity.

Rendered structure images. Six rendered views show the 3D structure from the faces of a cube — i.e. along ±x, ±y, ±z. Rendering representation is drawn randomly per protein from cartoon (secondary-structure ribbons), sticks (backbone bonds), or molecular surface; coloring is either N→C rainbow (blue at the N-terminus through red at the C-terminus) or one color per chain.

Nearest PDB structures. The Foldseek neighbor list gives the closest experimentally determined structures in the PDB, ranked by structural alignment. TM-score near 1 means near-identical fold; near 0.3 means only rough topology match. This is how one finds what a novel AlphaFold prediction most resembles in the solved-structure universe.

Solvent-accessible surface area. SASA measures how much of the protein is reachable by solvent. It is computed by rolling a water-sized probe over the atomic surface and summing the exposed area (Å²). Per-residue SASA distinguishes core (buried, low SASA) from surface (exposed, high SASA) residues; total SASA is a whole-molecule size measure.